Protein AF-A0A960DBM8-F1 (afdb_monomer)

Secondary structure (DSSP, 8-state):
--GGGTTS----SHHHH-SSPP-----EEETTEEEP-S-HHHHHHHHHHHTT--HHHHHHTT--EEEEESSPPP-SS-EEEE-SSEEEEE----PPPPTTHHHHHHHHHHHHHHHHHHHHHHHHHHHH--------------

Foldseek 3Di:
DDPVCPPDDDDDCVCVVDPDDDQDQPWDQDPNDTDTDPRPLSVVLVVCVVVLHDLVVNVVSVDQKDKDFAPDDDHPADWPDDDRGITIGGSHDPPDDPPCPVVVVVVVVVVVVVVVVVVCVVCVVVVVPPDPPPDPDDDDDD

Structure (mmCIF, N/CA/C/O backbone):
data_AF-A0A960DBM8-F1
#
_entry.id   AF-A0A960DBM8-F1
#
loop_
_atom_site.group_PDB
_atom_site.id
_atom_site.type_symbol
_atom_site.label_atom_id
_atom_site.label_alt_id
_atom_site.label_comp_id
_atom_site.label_asym_id
_atom_site.label_entity_id
_atom_site.label_seq_id
_atom_site.pdbx_PDB_ins_code
_atom_site.Cartn_x
_atom_site.Cartn_y
_atom_site.Cartn_z
_atom_site.occupancy
_atom_site.B_iso_or_equiv
_atom_site.auth_seq_id
_atom_site.auth_comp_id
_atom_site.auth_asym_id
_atom_site.auth_atom_id
_atom_site.pdbx_PDB_model_num
ATOM 1 N N . ARG A 1 1 ? -3.370 -14.428 14.359 1.00 63.94 1 ARG A N 1
ATOM 2 C CA . ARG A 1 1 ? -2.331 -15.475 14.527 1.00 63.94 1 ARG A CA 1
ATOM 3 C C . ARG A 1 1 ? -2.282 -16.253 13.228 1.00 63.94 1 ARG A C 1
ATOM 5 O O . ARG A 1 1 ? -3.335 -16.685 12.784 1.00 63.94 1 ARG A O 1
ATOM 12 N N . PHE A 1 2 ? -1.112 -16.370 12.610 1.00 66.44 2 PHE A N 1
ATOM 13 C CA . PHE A 1 2 ? -0.986 -16.998 11.297 1.00 66.44 2 PHE A CA 1
ATOM 14 C C . PHE A 1 2 ? -0.838 -18.516 11.423 1.00 66.44 2 PHE A C 1
ATOM 16 O O . PHE A 1 2 ? -0.055 -18.978 12.253 1.00 66.44 2 PHE A O 1
ATOM 23 N N . GLY A 1 3 ? -1.556 -19.289 10.601 1.00 71.19 3 GLY A N 1
ATOM 24 C CA . GLY A 1 3 ? -1.541 -20.759 10.662 1.00 71.19 3 GLY A CA 1
ATOM 25 C C . GLY A 1 3 ? -0.157 -21.379 10.430 1.00 71.19 3 GLY A C 1
ATOM 26 O O . GLY A 1 3 ? 0.159 -22.420 10.996 1.00 71.19 3 GLY A O 1
ATOM 27 N N . TRP A 1 4 ? 0.706 -20.700 9.670 1.00 75.31 4 TRP A N 1
ATOM 28 C CA . TRP A 1 4 ? 2.078 -21.130 9.386 1.00 75.31 4 TRP A CA 1
ATOM 29 C C . TRP A 1 4 ? 3.086 -20.814 10.505 1.00 75.31 4 TRP A C 1
ATOM 31 O O . TRP A 1 4 ? 4.182 -21.368 10.508 1.00 75.31 4 TRP A O 1
ATOM 41 N N . ALA A 1 5 ? 2.748 -19.932 11.454 1.00 70.69 5 ALA A N 1
ATOM 42 C CA . ALA A 1 5 ? 3.674 -19.456 12.488 1.00 70.69 5 ALA A CA 1
ATOM 43 C C . ALA A 1 5 ? 3.771 -20.383 13.719 1.00 70.69 5 ALA A C 1
ATOM 45 O O . ALA A 1 5 ? 4.600 -20.156 14.602 1.00 70.69 5 ALA A O 1
ATOM 46 N N . GLY A 1 6 ? 2.938 -21.428 13.801 1.00 76.44 6 GLY A N 1
ATOM 47 C CA . GLY A 1 6 ? 2.894 -22.316 14.965 1.00 76.44 6 GLY A CA 1
ATOM 48 C C . GLY A 1 6 ? 2.555 -21.558 16.256 1.00 76.44 6 GLY A C 1
ATOM 49 O O . GLY A 1 6 ? 1.695 -20.671 16.260 1.00 76.44 6 GLY A O 1
ATOM 50 N N . ASP A 1 7 ? 3.196 -21.924 17.369 1.00 77.88 7 ASP A N 1
ATOM 51 C CA . ASP A 1 7 ? 3.012 -21.297 18.692 1.00 77.88 7 ASP A CA 1
ATOM 52 C C . ASP A 1 7 ? 3.865 -20.041 18.919 1.00 77.88 7 ASP A C 1
ATOM 54 O O . ASP A 1 7 ? 3.672 -19.336 19.910 1.00 77.88 7 ASP A O 1
ATOM 58 N N . ALA A 1 8 ? 4.782 -19.722 18.003 1.00 76.31 8 ALA A N 1
ATOM 59 C CA . ALA A 1 8 ? 5.625 -18.547 18.141 1.00 76.31 8 ALA A CA 1
ATOM 60 C C . ALA A 1 8 ? 4.844 -17.268 17.774 1.00 76.31 8 ALA A C 1
ATOM 62 O O . ALA A 1 8 ? 4.204 -17.213 16.719 1.00 76.31 8 ALA A O 1
ATOM 63 N N . PRO A 1 9 ? 4.900 -16.206 18.598 1.00 74.06 9 PRO A N 1
ATOM 64 C CA . PRO A 1 9 ? 4.379 -14.905 18.208 1.00 74.06 9 PRO A CA 1
ATOM 65 C C . PRO A 1 9 ? 5.252 -14.332 17.087 1.00 74.06 9 PRO A C 1
ATOM 67 O O . PRO A 1 9 ? 6.444 -14.087 17.272 1.00 74.06 9 PRO A O 1
ATOM 70 N N . VAL A 1 10 ? 4.653 -14.122 15.916 1.00 75.75 10 VAL A N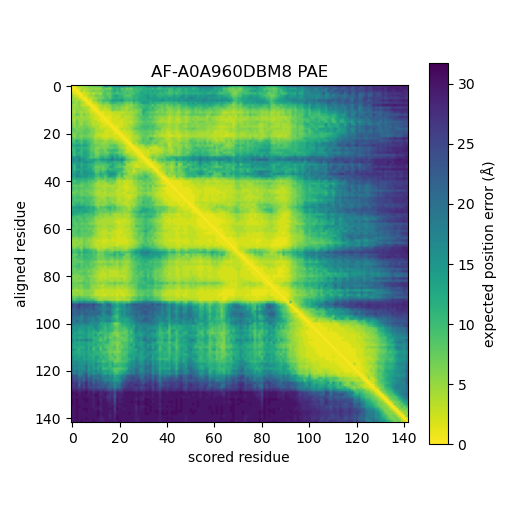 1
ATOM 71 C CA . VAL A 1 10 ? 5.333 -13.567 14.742 1.00 75.75 10 VAL A CA 1
ATOM 72 C C . VAL A 1 10 ? 4.741 -12.204 14.417 1.00 75.75 10 VAL A C 1
ATOM 74 O O . VAL A 1 10 ? 3.523 -12.029 14.404 1.00 75.75 10 VAL A O 1
ATOM 77 N N . LEU A 1 11 ? 5.627 -11.237 14.176 1.00 79.94 11 LEU A N 1
ATOM 78 C CA . LEU A 1 11 ? 5.261 -9.908 13.697 1.00 79.94 11 LEU A CA 1
ATOM 79 C C . LEU A 1 11 ? 4.604 -9.989 12.321 1.00 79.94 11 LEU A C 1
ATOM 81 O O . LEU A 1 11 ? 4.960 -10.856 11.521 1.00 79.94 11 LEU A O 1
ATOM 85 N N . ASP A 1 12 ? 3.739 -9.020 12.038 1.00 80.88 12 ASP A N 1
ATOM 86 C CA . ASP A 1 12 ? 3.119 -8.832 10.730 1.00 80.88 12 ASP A CA 1
ATOM 87 C C . ASP A 1 12 ? 4.174 -8.933 9.600 1.00 80.88 12 ASP A C 1
ATOM 89 O O . ASP A 1 12 ? 5.207 -8.241 9.630 1.00 80.88 12 ASP A O 1
ATOM 93 N N . PRO A 1 13 ? 4.017 -9.871 8.647 1.00 83.00 13 PRO A N 1
ATOM 94 C CA . PRO A 1 13 ? 4.920 -9.990 7.517 1.00 83.00 13 PRO A CA 1
ATOM 95 C C . PRO A 1 13 ? 4.716 -8.894 6.469 1.00 83.00 13 PRO A C 1
ATOM 97 O O . PRO A 1 13 ? 5.662 -8.570 5.756 1.00 83.00 13 PRO A O 1
ATOM 100 N N . LEU A 1 14 ? 3.538 -8.288 6.386 1.00 85.94 14 LEU A N 1
ATOM 101 C CA . LEU A 1 14 ? 3.129 -7.407 5.302 1.00 85.94 14 LEU A CA 1
ATOM 102 C C . LEU A 1 14 ? 4.096 -6.230 5.069 1.00 85.94 14 LEU A C 1
ATOM 104 O O . LEU A 1 14 ? 4.522 -6.073 3.920 1.00 85.94 14 LEU A O 1
ATOM 108 N N . PRO A 1 15 ? 4.588 -5.500 6.101 1.00 86.50 15 PRO A N 1
ATOM 109 C CA . PRO A 1 15 ? 5.565 -4.418 5.926 1.00 86.50 15 PRO A CA 1
ATOM 110 C C . PRO A 1 15 ? 6.867 -4.831 5.238 1.00 86.50 15 PRO A C 1
ATOM 112 O O . PRO A 1 15 ? 7.562 -3.987 4.681 1.00 86.50 15 PRO A O 1
ATOM 115 N N . ARG A 1 16 ? 7.224 -6.121 5.287 1.00 87.12 16 ARG A N 1
ATOM 116 C CA . ARG A 1 16 ? 8.458 -6.642 4.682 1.00 87.12 16 ARG A CA 1
ATOM 117 C C . ARG A 1 16 ? 8.235 -7.265 3.302 1.00 87.12 16 ARG A C 1
ATOM 119 O O . ARG A 1 16 ? 9.205 -7.590 2.624 1.00 87.12 16 ARG A O 1
ATOM 126 N N . TRP A 1 17 ? 6.983 -7.469 2.897 1.00 86.75 17 TRP A N 1
ATOM 127 C CA . TRP A 1 17 ? 6.620 -8.111 1.630 1.00 86.75 17 TRP A CA 1
ATOM 128 C C . TRP A 1 17 ? 6.176 -7.118 0.563 1.00 86.75 17 TRP A C 1
ATOM 130 O O . TRP A 1 17 ? 6.374 -7.370 -0.627 1.00 86.75 17 TRP A O 1
ATOM 140 N N . VAL A 1 18 ? 5.604 -5.984 0.966 1.00 86.38 18 VAL A N 1
ATOM 141 C CA . VAL A 1 18 ? 5.152 -4.950 0.033 1.00 86.38 18 VAL A CA 1
ATOM 142 C C . VAL A 1 18 ? 6.149 -3.798 -0.039 1.00 86.38 18 VAL A C 1
ATOM 144 O O . VAL A 1 18 ? 6.864 -3.502 0.911 1.00 86.38 18 VAL A O 1
ATOM 147 N N . ARG A 1 19 ? 6.195 -3.125 -1.193 1.00 82.56 19 ARG A N 1
ATOM 148 C CA . ARG A 1 19 ? 7.009 -1.908 -1.389 1.00 82.56 19 ARG A CA 1
ATOM 149 C C . ARG A 1 19 ? 6.269 -0.625 -0.993 1.00 82.56 19 ARG A C 1
ATOM 151 O O . ARG A 1 19 ? 6.821 0.455 -1.162 1.00 82.56 19 ARG A O 1
ATOM 158 N N . ALA A 1 20 ? 5.016 -0.746 -0.561 1.00 83.56 20 ALA A N 1
ATOM 159 C CA . ALA A 1 20 ? 4.203 0.368 -0.097 1.00 83.56 20 ALA A CA 1
ATOM 160 C C . ALA A 1 20 ? 4.442 0.619 1.396 1.00 83.56 20 ALA A C 1
ATOM 162 O O . ALA A 1 20 ? 4.752 -0.314 2.136 1.00 83.56 20 ALA A O 1
ATOM 163 N N . ASP A 1 21 ? 4.242 1.860 1.835 1.00 83.56 21 ASP A N 1
ATOM 164 C CA . ASP A 1 21 ? 4.252 2.186 3.257 1.00 83.56 21 ASP A CA 1
ATOM 165 C C . ASP A 1 21 ? 3.059 1.513 3.941 1.00 83.56 21 ASP A C 1
ATOM 167 O O . ASP A 1 21 ? 1.899 1.770 3.609 1.00 83.56 21 ASP A O 1
ATOM 171 N N . VAL A 1 22 ? 3.351 0.632 4.896 1.00 86.50 22 VAL A N 1
ATOM 172 C CA . VAL A 1 22 ? 2.329 -0.052 5.689 1.00 86.50 22 VAL A CA 1
ATOM 173 C C . VAL A 1 22 ? 2.115 0.722 6.980 1.00 86.50 22 VAL A C 1
ATOM 175 O O . VAL A 1 22 ? 3.030 0.874 7.791 1.00 86.50 22 VAL A O 1
ATOM 178 N N . PHE A 1 23 ? 0.896 1.220 7.177 1.00 82.56 23 PHE A N 1
ATOM 179 C CA . PHE A 1 23 ? 0.536 1.950 8.385 1.00 82.56 23 PHE A CA 1
ATOM 180 C C . PHE A 1 23 ? 0.366 0.988 9.562 1.00 82.56 23 PHE A C 1
ATOM 182 O O . PHE A 1 23 ? -0.556 0.180 9.589 1.00 82.56 23 PHE A O 1
ATOM 189 N N . SER A 1 24 ? 1.233 1.124 10.563 1.00 79.12 24 SER A N 1
ATOM 190 C CA . SER A 1 24 ? 1.093 0.474 11.866 1.00 79.12 24 SER A CA 1
ATOM 191 C C . SER A 1 24 ? 1.134 1.537 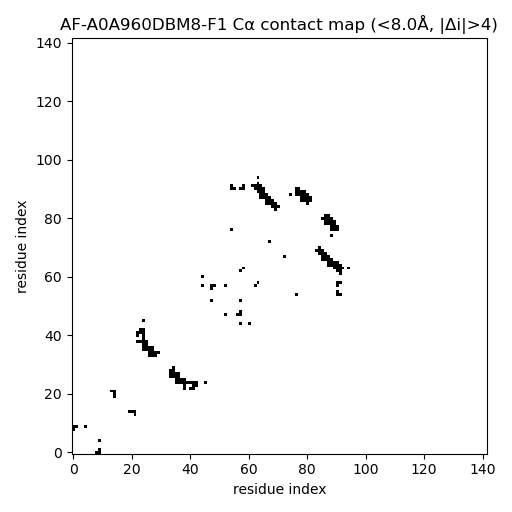12.958 1.00 79.12 24 SER A C 1
ATOM 193 O O . SER A 1 24 ? 1.982 2.429 12.931 1.00 79.12 24 SER A O 1
ATOM 195 N N . THR A 1 25 ? 0.198 1.485 13.907 1.00 75.75 25 THR A N 1
ATOM 196 C CA . THR A 1 25 ? 0.125 2.469 15.000 1.00 75.75 25 THR A CA 1
ATOM 197 C C . THR A 1 25 ? 1.224 2.296 16.035 1.00 75.75 25 THR A C 1
ATOM 199 O O . THR A 1 25 ? 1.574 3.263 16.711 1.00 75.75 25 THR A O 1
ATOM 202 N N . GLY A 1 26 ? 1.773 1.083 16.156 1.00 74.25 26 GLY A N 1
ATOM 203 C CA . GLY A 1 26 ? 2.730 0.736 17.207 1.00 74.25 26 GLY A CA 1
ATOM 204 C C . GLY A 1 26 ? 2.134 0.792 18.619 1.00 74.25 26 GLY A C 1
ATOM 205 O O . GLY A 1 26 ? 2.881 0.765 19.592 1.00 74.25 26 GLY A O 1
ATOM 206 N N . ASP A 1 27 ? 0.805 0.886 18.746 1.00 79.31 27 ASP A N 1
ATOM 207 C CA . ASP A 1 27 ? 0.132 0.968 20.040 1.00 79.31 27 ASP A CA 1
ATOM 208 C C . ASP A 1 27 ? 0.179 -0.388 20.745 1.00 79.31 27 ASP A C 1
ATOM 210 O O . ASP A 1 27 ? -0.281 -1.403 20.220 1.00 79.31 27 ASP A O 1
ATOM 214 N N . LEU A 1 28 ? 0.715 -0.401 21.966 1.00 75.62 28 LEU A N 1
ATOM 215 C CA . LEU A 1 28 ? 0.864 -1.612 22.764 1.00 75.62 28 LEU A CA 1
ATOM 216 C C . LEU A 1 28 ? 0.002 -1.515 24.019 1.00 75.62 28 LEU A C 1
ATOM 218 O O . LEU A 1 28 ? 0.187 -0.629 24.852 1.00 75.62 28 LEU A O 1
ATOM 222 N N . THR A 1 29 ? -0.931 -2.451 24.186 1.00 76.19 29 THR A N 1
ATOM 223 C CA . THR A 1 29 ? -1.721 -2.548 25.419 1.00 76.19 29 THR A CA 1
ATOM 224 C C . THR A 1 29 ? -1.044 -3.511 26.390 1.00 76.19 29 THR A C 1
ATOM 226 O O . THR A 1 29 ? -0.983 -4.711 26.137 1.00 76.19 29 THR A O 1
ATOM 229 N N . ILE A 1 30 ? -0.555 -2.991 27.519 1.00 77.19 30 ILE A N 1
ATOM 230 C CA . ILE A 1 30 ? 0.052 -3.766 28.609 1.00 77.19 30 ILE A CA 1
ATOM 231 C C . ILE A 1 30 ? -0.842 -3.628 29.840 1.00 77.19 30 ILE A C 1
ATOM 233 O O . ILE A 1 30 ? -1.044 -2.523 30.343 1.00 77.19 30 ILE A O 1
ATOM 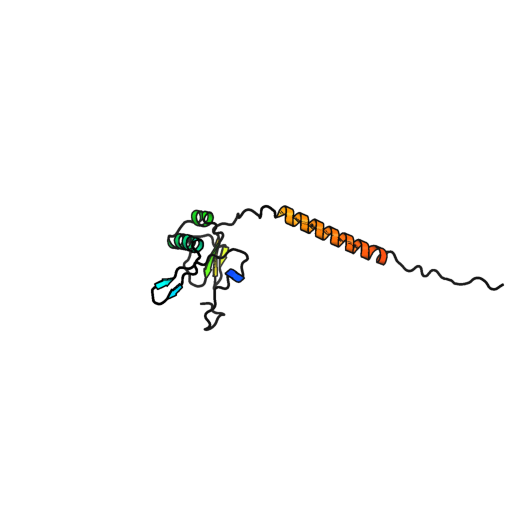237 N N . ALA A 1 31 ? -1.375 -4.747 30.338 1.00 79.44 31 ALA A N 1
ATOM 238 C CA . ALA A 1 31 ? -2.196 -4.786 31.556 1.00 79.44 31 ALA A CA 1
ATOM 239 C C . ALA A 1 31 ? -3.319 -3.719 31.584 1.00 79.44 31 ALA A C 1
ATOM 241 O O . ALA A 1 31 ? -3.507 -3.019 32.577 1.00 79.44 31 ALA A O 1
ATOM 242 N N . GLY A 1 32 ? -4.034 -3.554 30.463 1.00 79.06 32 GLY A N 1
ATOM 243 C CA . GLY A 1 32 ? -5.149 -2.605 30.333 1.00 79.06 32 GLY A CA 1
ATOM 244 C C . GLY A 1 32 ? -4.750 -1.140 30.121 1.00 79.06 32 GLY A C 1
ATOM 245 O O . GLY A 1 32 ? -5.626 -0.288 30.007 1.00 79.06 32 GLY A O 1
ATOM 246 N N . ARG A 1 33 ? -3.451 -0.825 30.038 1.00 75.38 33 ARG A N 1
ATOM 247 C CA . ARG A 1 33 ? -2.955 0.507 29.669 1.00 75.38 33 ARG A CA 1
ATOM 248 C C . ARG A 1 33 ? -2.344 0.489 28.277 1.00 75.38 33 ARG A C 1
ATOM 250 O O . ARG A 1 33 ? -1.463 -0.317 27.994 1.00 75.38 33 ARG A O 1
ATOM 257 N N . THR A 1 34 ? -2.801 1.400 27.426 1.00 81.19 34 THR A N 1
ATOM 258 C CA . THR A 1 34 ? -2.280 1.573 26.068 1.00 81.19 34 THR A CA 1
ATOM 259 C C . THR A 1 34 ? -1.104 2.541 26.087 1.00 81.19 34 THR A C 1
ATOM 261 O O . THR A 1 34 ? -1.259 3.719 26.413 1.00 81.19 34 THR A O 1
ATOM 264 N N . VAL A 1 35 ? 0.075 2.041 25.730 1.00 79.06 35 VAL A N 1
ATOM 265 C CA . VAL A 1 35 ? 1.253 2.847 25.413 1.00 79.06 35 VAL A CA 1
ATOM 266 C C . VAL A 1 35 ? 1.146 3.234 23.946 1.00 79.06 35 VAL A C 1
ATOM 268 O O . VAL A 1 35 ? 1.023 2.362 23.086 1.00 79.06 35 VAL A O 1
ATOM 271 N N . ARG A 1 36 ? 1.134 4.541 23.671 1.00 77.50 36 ARG A N 1
ATOM 272 C CA . ARG A 1 36 ? 1.036 5.042 22.300 1.00 77.50 36 ARG A CA 1
ATOM 273 C C . ARG A 1 36 ? 2.374 4.889 21.592 1.00 77.50 36 ARG A C 1
ATOM 275 O O . ARG A 1 36 ? 3.377 5.356 22.120 1.00 77.50 36 ARG A O 1
ATOM 282 N N . GLY A 1 37 ? 2.351 4.301 20.403 1.00 75.50 37 GLY A N 1
ATOM 283 C CA . GLY A 1 37 ? 3.476 4.334 19.479 1.00 75.50 37 GLY A CA 1
ATOM 284 C C . GLY A 1 37 ? 3.592 5.677 18.755 1.00 75.50 37 GLY A C 1
ATOM 285 O O . GLY A 1 37 ? 2.728 6.560 18.850 1.00 75.50 37 GLY A O 1
ATOM 286 N N . GLU A 1 38 ? 4.653 5.814 17.973 1.00 71.94 38 GLU A N 1
ATOM 287 C CA . GLU A 1 38 ? 5.028 7.036 17.257 1.00 71.94 38 GLU A CA 1
ATOM 288 C C . GLU A 1 38 ? 4.165 7.287 16.004 1.00 71.94 38 GLU A C 1
ATOM 290 O O . GLU A 1 38 ? 4.207 8.367 15.416 1.00 71.94 38 GLU A O 1
ATOM 295 N N . GLY A 1 39 ? 3.343 6.313 15.599 1.00 76.12 39 GLY A N 1
ATOM 296 C CA . GLY A 1 39 ? 2.534 6.349 14.381 1.00 76.12 39 GLY A CA 1
ATOM 297 C C . GLY A 1 39 ? 1.287 7.234 14.479 1.00 76.12 39 GLY A C 1
ATOM 298 O O . GLY A 1 39 ? 0.170 6.724 14.404 1.00 76.12 39 GLY A O 1
ATOM 299 N N . THR A 1 40 ? 1.439 8.555 14.618 1.00 79.38 40 THR A N 1
ATOM 300 C CA . THR A 1 40 ? 0.311 9.517 14.621 1.00 79.38 40 THR A CA 1
ATOM 301 C C . THR A 1 40 ? -0.565 9.380 13.378 1.00 79.38 40 THR A C 1
ATOM 303 O O . THR A 1 40 ? -1.767 9.160 13.505 1.00 79.38 40 THR A O 1
ATOM 306 N N . ARG A 1 41 ? 0.049 9.376 12.190 1.00 82.44 41 ARG A N 1
ATOM 307 C CA . ARG A 1 41 ? -0.652 9.207 10.909 1.00 82.44 41 ARG A CA 1
ATOM 308 C C . ARG A 1 41 ? -1.370 7.861 10.796 1.00 82.44 41 ARG A C 1
ATOM 310 O O . ARG A 1 41 ? -2.509 7.800 10.349 1.00 82.44 41 ARG A O 1
ATOM 317 N N . ALA A 1 42 ? -0.725 6.778 11.230 1.00 83.38 42 ALA A N 1
ATOM 318 C CA . ALA A 1 42 ? -1.352 5.458 11.240 1.00 83.38 42 ALA A CA 1
ATOM 319 C C . ALA A 1 42 ? -2.582 5.429 12.161 1.00 83.38 42 ALA A C 1
ATOM 321 O O . ALA A 1 42 ? -3.572 4.772 11.853 1.00 83.38 42 ALA A O 1
ATOM 322 N N . ARG A 1 43 ? -2.547 6.179 13.269 1.00 85.06 43 ARG A N 1
ATOM 323 C CA . ARG A 1 43 ? -3.654 6.252 14.226 1.00 85.06 43 ARG A CA 1
ATOM 324 C C . ARG A 1 43 ? -4.829 7.055 13.685 1.00 85.06 43 ARG A C 1
ATOM 326 O O . ARG A 1 43 ? -5.966 6.648 13.888 1.00 85.06 43 ARG A O 1
ATOM 333 N N . GLU A 1 44 ? -4.567 8.149 12.981 1.00 86.00 44 GLU A N 1
ATOM 334 C CA . GLU A 1 44 ? -5.599 8.920 12.277 1.00 86.00 44 GLU A CA 1
ATOM 335 C C . GLU A 1 44 ? -6.315 8.051 11.236 1.00 86.00 44 GLU A C 1
ATOM 337 O O . GLU A 1 44 ? -7.541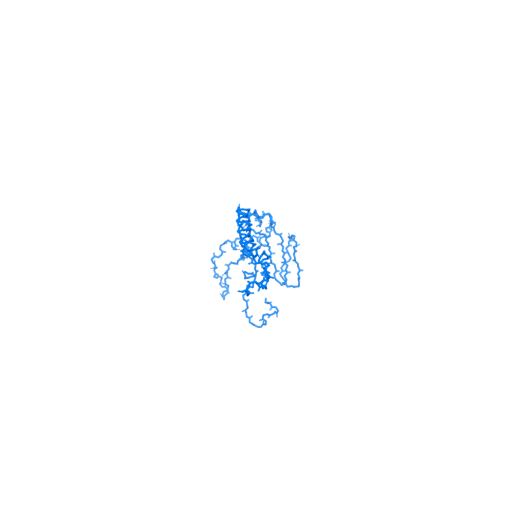 7.962 11.244 1.00 86.00 44 GLU A O 1
ATOM 342 N N . VAL A 1 45 ? -5.558 7.317 10.413 1.00 87.56 45 VAL A N 1
ATOM 343 C CA . VAL A 1 45 ? -6.121 6.375 9.431 1.00 87.56 45 VAL A CA 1
ATOM 344 C C . VAL A 1 45 ? -6.901 5.246 10.111 1.00 87.56 45 VAL A C 1
ATOM 346 O O . VAL A 1 45 ? -8.001 4.908 9.678 1.00 87.56 45 VAL A O 1
ATOM 349 N N . GLN A 1 46 ? -6.385 4.684 11.207 1.00 86.56 46 GLN A N 1
ATOM 350 C CA . GLN A 1 46 ? -7.106 3.670 11.975 1.00 86.56 46 GLN A CA 1
ATOM 351 C C . GLN A 1 46 ? -8.428 4.219 12.535 1.00 86.56 46 GLN A C 1
ATOM 353 O O . GLN A 1 46 ? -9.438 3.520 12.507 1.00 86.56 46 GLN A O 1
ATOM 358 N N . GLN A 1 47 ? -8.452 5.461 13.02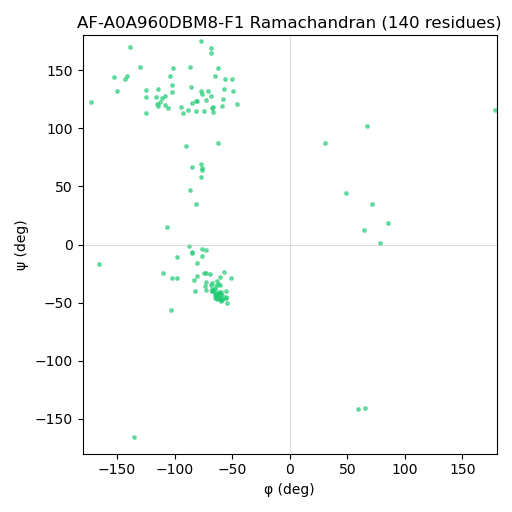5 1.00 86.50 47 GLN A N 1
ATOM 359 C CA . GLN A 1 47 ? -9.685 6.092 13.500 1.00 86.50 47 GLN A CA 1
ATOM 360 C C . GLN A 1 47 ? -10.693 6.311 12.374 1.00 86.50 47 GLN A C 1
ATOM 362 O O . GLN A 1 47 ? -11.876 6.080 12.604 1.00 86.50 47 GLN A O 1
ATOM 367 N N . LEU A 1 48 ? -10.243 6.687 11.172 1.00 88.56 48 LEU A N 1
ATOM 368 C CA . LEU A 1 48 ? -11.106 6.775 9.988 1.00 88.56 48 LEU A CA 1
ATOM 369 C C . LEU A 1 48 ? -11.733 5.417 9.640 1.00 88.56 48 LEU A C 1
ATOM 371 O O . LEU A 1 48 ? -12.925 5.341 9.364 1.00 88.56 48 LEU A O 1
ATOM 375 N N . LEU A 1 49 ? -10.957 4.332 9.700 1.00 87.12 49 LEU A N 1
ATOM 376 C CA . LEU A 1 49 ? -11.482 2.985 9.457 1.00 87.12 49 LEU A CA 1
ATOM 377 C C . LEU A 1 49 ? -12.497 2.560 10.526 1.00 87.12 49 LEU A C 1
ATOM 379 O O . LEU A 1 49 ? -13.546 2.015 10.195 1.00 87.12 49 LEU A O 1
ATOM 383 N N . ILE A 1 50 ? -12.212 2.830 11.803 1.00 86.31 50 ILE A N 1
ATOM 384 C CA . ILE A 1 50 ? -13.109 2.482 12.916 1.00 86.31 50 ILE A CA 1
ATOM 385 C C . ILE A 1 50 ? -14.395 3.318 12.885 1.00 86.31 50 ILE A C 1
ATOM 387 O O . ILE A 1 50 ? -15.454 2.812 13.249 1.00 86.31 50 ILE A O 1
ATOM 391 N N . SER A 1 51 ? -14.327 4.581 12.456 1.00 86.00 51 SER A N 1
ATOM 392 C CA . SER A 1 51 ? -15.503 5.447 12.336 1.00 86.00 51 SER A CA 1
ATOM 393 C C . SER A 1 51 ? -16.371 5.135 11.115 1.00 86.00 51 SER A C 1
ATOM 395 O O . SER A 1 51 ? -17.434 5.739 10.971 1.00 86.00 51 SER A O 1
ATOM 397 N N . GLY A 1 52 ? -15.947 4.200 10.256 1.00 83.75 52 GLY A N 1
ATOM 398 C CA . GLY A 1 52 ? -16.656 3.851 9.028 1.00 83.75 52 GLY A CA 1
ATOM 399 C C . GLY A 1 52 ? -16.555 4.937 7.959 1.00 83.75 52 GLY A C 1
ATOM 400 O O . GLY A 1 52 ? -17.525 5.172 7.243 1.00 83.75 52 GLY A O 1
ATOM 401 N N . ALA A 1 53 ? -15.418 5.637 7.878 1.00 83.88 53 ALA A N 1
ATOM 402 C CA . ALA A 1 53 ? -15.184 6.621 6.829 1.00 83.88 53 ALA A CA 1
ATOM 403 C C . ALA A 1 53 ? -15.351 5.999 5.434 1.00 83.88 53 ALA A C 1
ATOM 405 O O . ALA A 1 53 ? -14.967 4.853 5.188 1.00 83.88 53 ALA A O 1
ATOM 406 N N . ASP A 1 54 ? -15.912 6.788 4.521 1.00 86.12 54 ASP A N 1
ATOM 407 C CA . ASP A 1 54 ? -16.073 6.415 3.124 1.00 86.12 54 ASP A CA 1
ATOM 408 C C . ASP A 1 54 ? -14.727 6.336 2.392 1.00 86.12 54 ASP A C 1
ATOM 410 O O . ASP A 1 54 ? -13.672 6.800 2.845 1.00 86.12 54 ASP A O 1
ATOM 414 N N . ARG A 1 55 ? -14.779 5.697 1.224 1.00 88.44 55 ARG A N 1
ATOM 415 C CA . ARG A 1 55 ? -13.626 5.429 0.369 1.00 88.44 55 ARG A CA 1
ATOM 416 C C . ARG A 1 55 ? -12.857 6.706 0.023 1.00 88.44 55 ARG A C 1
ATOM 418 O O . ARG A 1 55 ? -11.630 6.688 0.014 1.00 88.44 55 ARG A O 1
ATOM 425 N N . GLU A 1 56 ? -13.566 7.795 -0.247 1.00 87.31 56 GLU A N 1
ATOM 426 C CA . GLU A 1 56 ? -13.005 9.087 -0.637 1.00 87.31 56 GLU A CA 1
ATOM 427 C C . GLU A 1 56 ? -12.141 9.677 0.484 1.00 87.31 56 GLU A C 1
ATOM 429 O O . GLU A 1 56 ? -10.988 10.029 0.245 1.00 87.31 56 GLU A O 1
ATOM 434 N N . ARG A 1 57 ? -12.629 9.683 1.732 1.00 88.12 57 ARG A N 1
ATOM 435 C CA . ARG A 1 57 ? -11.849 10.171 2.883 1.00 88.12 57 ARG A CA 1
ATOM 436 C C . ARG A 1 57 ? -10.602 9.337 3.152 1.00 88.12 57 ARG A C 1
ATOM 438 O O . ARG A 1 57 ? -9.572 9.876 3.556 1.00 88.12 57 ARG A O 1
ATOM 445 N N . LEU A 1 58 ? -10.679 8.023 2.944 1.00 88.75 58 LEU A N 1
ATOM 446 C CA . LEU A 1 58 ? -9.512 7.149 3.062 1.00 88.75 58 LEU A CA 1
ATOM 447 C C . LEU A 1 58 ? -8.492 7.440 1.945 1.00 88.75 58 LEU A C 1
ATOM 449 O O . LEU A 1 58 ? -7.289 7.497 2.213 1.00 88.75 58 LEU A O 1
ATOM 453 N N . ALA A 1 59 ? -8.955 7.682 0.715 1.00 88.44 59 ALA A N 1
ATOM 454 C CA . ALA A 1 59 ? -8.094 8.055 -0.405 1.00 88.44 59 ALA A CA 1
ATOM 455 C C . ALA A 1 59 ? -7.400 9.408 -0.167 1.00 88.44 59 ALA A C 1
ATOM 457 O O . ALA A 1 59 ? -6.191 9.513 -0.381 1.00 88.44 59 ALA A O 1
ATOM 458 N N . ASP A 1 60 ? -8.120 10.402 0.363 1.00 86.12 60 ASP A N 1
ATOM 459 C CA . ASP A 1 60 ? -7.579 11.720 0.726 1.00 86.12 60 ASP A CA 1
ATOM 460 C C . ASP A 1 60 ? -6.510 11.634 1.831 1.00 86.12 60 ASP A C 1
ATOM 462 O O . ASP A 1 60 ? -5.537 12.390 1.829 1.00 86.12 60 ASP A O 1
ATOM 466 N N . ALA A 1 61 ? -6.625 10.662 2.743 1.00 85.69 61 ALA A N 1
ATOM 467 C CA . ALA A 1 61 ? -5.591 10.360 3.740 1.00 85.69 61 ALA A CA 1
ATOM 468 C C . ALA A 1 61 ? -4.336 9.674 3.141 1.00 85.69 61 ALA A C 1
ATOM 470 O O . ALA A 1 61 ? -3.326 9.454 3.830 1.00 85.69 61 ALA A O 1
ATOM 471 N N . GLY A 1 62 ? -4.369 9.356 1.843 1.00 84.69 62 GLY A N 1
ATOM 472 C CA . GLY A 1 62 ? -3.306 8.686 1.099 1.00 84.69 62 GLY A CA 1
ATOM 473 C C . GLY A 1 62 ? -3.346 7.162 1.200 1.00 84.69 62 GLY A C 1
ATOM 474 O O . GLY A 1 62 ? -2.334 6.512 0.938 1.00 84.69 62 GLY A O 1
ATOM 475 N N . VAL A 1 63 ? -4.479 6.577 1.596 1.00 89.25 63 VAL A N 1
ATOM 476 C CA . VAL A 1 63 ? -4.642 5.121 1.662 1.00 89.25 63 VAL A CA 1
ATOM 477 C C . VAL A 1 63 ? -4.958 4.590 0.266 1.00 89.25 63 VAL A C 1
ATOM 479 O O . VAL A 1 63 ? -6.008 4.875 -0.302 1.00 89.25 63 VAL A O 1
ATOM 482 N N . GLY A 1 64 ? -4.052 3.789 -0.299 1.00 89.56 64 GLY A N 1
ATOM 483 C CA . GLY A 1 64 ? -4.311 3.078 -1.558 1.00 89.56 64 GLY A CA 1
ATOM 484 C C . GLY A 1 64 ? -5.102 1.785 -1.346 1.00 89.56 64 GLY A C 1
ATOM 485 O O . GLY A 1 64 ? -6.022 1.472 -2.096 1.00 89.56 64 GLY A O 1
ATOM 486 N N . TRP A 1 65 ? -4.780 1.055 -0.280 1.00 91.75 65 TRP A N 1
ATOM 487 C CA . TRP A 1 65 ? -5.304 -0.282 -0.023 1.00 91.75 65 TRP A CA 1
ATOM 488 C C . TRP A 1 65 ? -5.584 -0.468 1.461 1.00 91.75 65 TRP A C 1
ATOM 490 O O . TRP A 1 65 ? -4.826 0.021 2.298 1.00 91.75 65 TRP A O 1
ATOM 500 N N . VAL A 1 66 ? -6.633 -1.220 1.778 1.00 91.56 66 VAL A N 1
ATOM 501 C CA . VAL A 1 66 ? -6.894 -1.714 3.132 1.00 91.56 66 VAL A CA 1
ATOM 502 C C . VAL A 1 66 ? -6.809 -3.227 3.096 1.00 91.56 66 VAL A C 1
ATOM 504 O O . VAL A 1 66 ? -7.457 -3.876 2.279 1.00 91.56 66 VAL A O 1
ATOM 507 N N . VAL A 1 67 ? -5.992 -3.788 3.976 1.00 91.00 67 VAL A N 1
ATOM 508 C CA . VAL A 1 67 ? -5.775 -5.227 4.064 1.00 91.00 67 VAL A CA 1
ATOM 509 C C . VAL A 1 67 ? -6.389 -5.721 5.364 1.00 91.00 67 VAL A C 1
ATOM 511 O O . VAL A 1 67 ? -6.102 -5.194 6.435 1.00 91.00 67 VAL A O 1
ATOM 514 N N . VAL A 1 68 ? -7.251 -6.725 5.254 1.00 89.88 68 VAL A N 1
ATOM 515 C CA . VAL A 1 68 ? -7.854 -7.427 6.383 1.00 89.88 68 VAL A CA 1
ATOM 516 C C . VAL A 1 68 ? -7.312 -8.849 6.402 1.00 89.88 68 VAL A C 1
ATOM 518 O O . VAL A 1 68 ? -7.446 -9.577 5.420 1.00 89.88 68 VAL A O 1
ATOM 521 N N . GLU A 1 69 ? -6.705 -9.239 7.518 1.00 85.44 69 GLU A N 1
ATOM 522 C CA . GLU A 1 69 ? -6.127 -10.570 7.717 1.00 85.44 69 GLU A CA 1
ATOM 523 C C . GLU A 1 69 ? -7.049 -11.451 8.577 1.00 85.44 69 GLU A C 1
ATOM 525 O O . GLU A 1 69 ? -7.585 -11.015 9.601 1.00 85.44 69 GLU A O 1
ATOM 530 N N . GLY A 1 70 ? -7.212 -12.714 8.185 1.00 82.00 70 GLY A N 1
ATOM 531 C CA . GLY A 1 70 ? -8.034 -13.713 8.866 1.00 82.00 70 GLY A CA 1
ATOM 532 C C . GLY A 1 70 ? -9.532 -13.386 8.864 1.00 82.00 70 GLY A C 1
ATOM 533 O O . GLY A 1 70 ? -10.086 -12.895 7.885 1.00 82.00 70 GLY A O 1
ATOM 534 N N . LEU A 1 71 ? -10.203 -13.656 9.990 1.00 75.25 71 LEU A N 1
ATOM 535 C CA . LEU A 1 71 ? -11.649 -13.445 10.184 1.00 75.25 71 LEU A CA 1
ATOM 536 C C . LEU A 1 71 ? -12.007 -11.984 10.518 1.00 75.25 71 LEU A C 1
ATOM 538 O O . LEU A 1 71 ? -12.884 -11.725 11.343 1.00 75.25 71 LEU A O 1
ATOM 542 N N . GLY A 1 72 ? -11.287 -11.022 9.944 1.00 76.38 72 GLY A N 1
ATOM 543 C CA . GLY A 1 72 ? -11.570 -9.609 10.165 1.00 76.38 72 GLY A CA 1
ATOM 544 C C . GLY A 1 72 ? -12.895 -9.156 9.530 1.00 76.38 72 GLY A C 1
ATOM 545 O O . GLY A 1 72 ? -13.518 -9.897 8.764 1.00 76.38 72 GLY A O 1
ATOM 546 N N . PRO A 1 73 ? -13.356 -7.936 9.855 1.00 81.88 73 PRO A N 1
ATOM 547 C CA . PRO A 1 73 ? -14.635 -7.429 9.375 1.00 81.88 73 PRO A CA 1
ATOM 548 C C . PRO A 1 73 ? -14.641 -7.257 7.851 1.00 81.88 73 PRO A C 1
ATOM 550 O O . PRO A 1 73 ? -13.644 -6.859 7.242 1.00 81.88 73 PRO A O 1
ATOM 553 N N . ALA A 1 74 ? -15.794 -7.519 7.236 1.00 84.50 74 ALA A N 1
ATOM 554 C CA . ALA A 1 74 ? -16.028 -7.129 5.854 1.00 84.50 74 ALA A CA 1
ATOM 555 C C . ALA A 1 74 ? -16.184 -5.605 5.777 1.00 84.50 74 ALA A C 1
ATOM 557 O O . ALA A 1 74 ? -16.921 -5.020 6.569 1.00 84.50 74 ALA A O 1
ATOM 558 N N . LEU A 1 75 ? -15.488 -4.977 4.832 1.00 87.56 75 LEU A N 1
ATOM 559 C CA . LEU A 1 75 ? -15.555 -3.534 4.608 1.00 87.56 75 LEU A CA 1
ATOM 560 C C . LEU A 1 75 ? -16.399 -3.246 3.367 1.00 87.56 75 LEU A C 1
ATOM 562 O O . LEU A 1 75 ? -16.335 -3.991 2.386 1.00 87.56 75 LEU A O 1
ATOM 566 N N . GLU A 1 76 ? -17.150 -2.145 3.384 1.00 88.19 76 GLU A N 1
ATOM 567 C CA . GLU A 1 76 ? -17.892 -1.636 2.222 1.00 88.19 76 GLU A CA 1
ATOM 568 C C . GLU A 1 76 ? -16.946 -0.934 1.231 1.00 88.19 76 GLU A C 1
ATOM 570 O O . GLU A 1 76 ? -17.070 0.247 0.918 1.00 88.19 76 GLU A O 1
ATOM 575 N N . LEU A 1 77 ? -15.946 -1.674 0.754 1.00 89.50 77 LEU A N 1
ATOM 576 C CA . LEU A 1 77 ? -14.939 -1.215 -0.196 1.00 89.50 77 LEU A CA 1
ATOM 577 C C . LEU A 1 77 ? -14.816 -2.217 -1.356 1.00 89.50 77 LEU A C 1
ATOM 579 O O . LEU A 1 77 ? -15.065 -3.413 -1.173 1.00 89.50 77 LEU A O 1
ATOM 583 N N . PRO A 1 78 ? -14.401 -1.774 -2.557 1.00 90.50 78 PRO A N 1
ATOM 584 C CA . PRO A 1 78 ? -14.125 -2.680 -3.666 1.00 90.50 78 PRO A CA 1
ATOM 585 C C . PRO A 1 78 ? -13.058 -3.716 -3.292 1.00 90.50 78 PRO A C 1
ATOM 587 O O . PRO A 1 78 ? -11.954 -3.359 -2.893 1.00 90.50 78 PRO A O 1
ATOM 590 N N . VAL A 1 79 ? -13.359 -5.005 -3.444 1.00 92.88 79 VAL A N 1
ATOM 591 C CA . VAL A 1 79 ? -12.385 -6.082 -3.213 1.00 92.88 79 VAL A CA 1
ATOM 592 C C . VAL A 1 79 ? -11.501 -6.221 -4.447 1.00 92.88 79 VAL A C 1
ATOM 594 O O . VAL A 1 79 ? -12.004 -6.457 -5.543 1.00 92.88 79 VAL A O 1
ATOM 597 N N . ALA A 1 80 ? -10.189 -6.113 -4.273 1.00 92.12 80 ALA A N 1
ATOM 598 C CA . ALA A 1 80 ? -9.226 -6.362 -5.342 1.00 92.12 80 ALA A CA 1
ATOM 599 C C . ALA A 1 80 ? -8.619 -7.759 -5.288 1.00 92.12 80 ALA A C 1
ATOM 601 O O . ALA A 1 80 ? -8.247 -8.310 -6.321 1.00 92.12 80 ALA A O 1
ATOM 602 N N . TYR A 1 81 ? -8.525 -8.335 -4.092 1.00 91.38 81 TYR A N 1
ATOM 603 C CA . TYR A 1 81 ? -8.050 -9.695 -3.901 1.00 91.38 81 TYR A CA 1
ATOM 604 C C . TYR A 1 81 ? -8.659 -10.296 -2.634 1.00 91.38 81 TYR A C 1
ATOM 606 O O . TYR A 1 81 ? -8.873 -9.592 -1.648 1.00 91.38 81 TYR A O 1
ATOM 614 N N . ARG A 1 82 ? -8.954 -11.596 -2.658 1.00 92.25 82 ARG A N 1
ATOM 615 C CA . ARG A 1 82 ? -9.461 -12.338 -1.503 1.00 92.25 82 ARG A CA 1
ATOM 616 C C . ARG A 1 82 ? -9.020 -13.790 -1.584 1.00 92.25 82 ARG A C 1
ATOM 618 O O . ARG A 1 82 ? -9.249 -14.440 -2.602 1.00 92.25 82 ARG A O 1
ATOM 625 N N . ASP A 1 83 ? -8.495 -14.294 -0.480 1.00 89.75 83 ASP A N 1
ATOM 626 C CA . ASP A 1 83 ? -8.325 -15.716 -0.217 1.00 89.75 83 ASP A CA 1
ATOM 627 C C . ASP A 1 83 ? -8.781 -16.061 1.214 1.00 89.75 83 ASP A C 1
ATOM 629 O O . ASP A 1 83 ? -9.530 -15.306 1.841 1.00 89.75 83 ASP A O 1
ATOM 633 N N . THR A 1 84 ? -8.408 -17.247 1.692 1.00 85.44 84 THR A N 1
ATOM 634 C CA . THR A 1 84 ? -8.795 -17.774 3.008 1.00 85.44 84 THR A CA 1
ATOM 635 C C . THR A 1 84 ? -8.151 -17.017 4.172 1.00 85.44 84 THR A C 1
ATOM 637 O O . THR A 1 84 ? -8.698 -17.014 5.273 1.00 85.44 84 THR A O 1
ATOM 640 N N . ASP A 1 85 ? -7.000 -16.391 3.941 1.00 85.00 85 ASP A N 1
ATOM 641 C CA . ASP A 1 85 ? -6.169 -15.766 4.966 1.00 85.00 85 ASP A CA 1
ATOM 642 C C . ASP A 1 85 ? -6.178 -14.235 4.869 1.00 85.00 85 ASP A C 1
ATOM 644 O O . ASP A 1 85 ? -5.935 -13.564 5.873 1.00 85.00 85 ASP A O 1
ATOM 648 N N . ILE A 1 86 ? -6.457 -13.661 3.695 1.00 89.38 86 ILE A N 1
ATOM 649 C CA . ILE A 1 86 ? -6.383 -12.218 3.464 1.00 89.38 86 ILE A CA 1
ATOM 650 C C . ILE A 1 86 ? -7.485 -11.717 2.527 1.00 89.38 86 ILE A C 1
ATOM 652 O O . ILE A 1 86 ? -7.849 -12.341 1.531 1.00 89.38 86 ILE A O 1
ATOM 656 N N . THR A 1 87 ? -8.002 -10.525 2.815 1.00 92.31 87 THR A N 1
ATOM 657 C CA . THR A 1 87 ? -8.829 -9.748 1.889 1.00 92.31 87 THR A CA 1
ATOM 658 C C . THR A 1 87 ? -8.217 -8.368 1.700 1.00 92.31 87 THR A C 1
ATOM 660 O O . THR A 1 87 ? -7.968 -7.646 2.662 1.00 92.31 87 THR A O 1
ATOM 663 N N . VAL A 1 88 ? -7.998 -7.991 0.445 1.00 92.00 88 VAL A N 1
ATOM 664 C CA . VAL A 1 88 ? -7.449 -6.698 0.042 1.00 92.00 88 VAL A CA 1
ATOM 665 C C . VAL A 1 88 ? -8.552 -5.873 -0.603 1.00 92.00 88 VAL A C 1
ATOM 667 O O . VAL A 1 88 ? -9.124 -6.252 -1.630 1.00 92.00 88 VAL A O 1
ATOM 670 N N . TYR A 1 89 ? -8.818 -4.721 -0.006 1.00 92.75 89 TYR A N 1
ATOM 671 C CA . TYR A 1 89 ? -9.776 -3.732 -0.466 1.00 92.75 89 TYR A CA 1
ATOM 672 C C . TYR A 1 89 ? -9.048 -2.572 -1.149 1.00 92.75 89 TYR A C 1
ATOM 674 O O . TYR A 1 89 ? -8.091 -2.018 -0.603 1.00 92.75 89 TYR A O 1
ATOM 682 N N . ALA A 1 90 ? -9.502 -2.193 -2.340 1.00 91.12 90 ALA A N 1
ATOM 683 C CA . ALA A 1 90 ? -9.020 -1.028 -3.063 1.00 91.12 90 ALA A CA 1
ATOM 684 C C . ALA A 1 90 ? -9.696 0.236 -2.528 1.00 91.12 90 ALA A C 1
ATOM 686 O O . ALA A 1 90 ? -10.919 0.362 -2.568 1.00 91.12 90 ALA A O 1
ATOM 687 N N . VAL A 1 91 ? -8.898 1.199 -2.082 1.00 90.12 91 VAL A N 1
ATOM 688 C CA . VAL A 1 91 ? -9.382 2.520 -1.671 1.00 90.12 91 VAL A CA 1
ATOM 689 C C . VAL A 1 91 ? -9.082 3.528 -2.772 1.00 90.12 91 VAL A C 1
ATOM 691 O O . VAL A 1 91 ? -9.996 4.109 -3.350 1.00 90.12 91 VAL A O 1
ATOM 694 N N . GLY A 1 92 ? -7.813 3.643 -3.148 1.00 77.94 92 GLY A N 1
ATOM 695 C CA . GLY A 1 92 ? -7.311 4.524 -4.197 1.00 77.94 92 GLY A CA 1
ATOM 696 C C . GLY A 1 92 ? -6.261 3.805 -5.040 1.00 77.94 92 GLY A C 1
ATOM 697 O O . GLY A 1 92 ? -5.824 2.708 -4.708 1.00 77.94 92 GLY A O 1
ATOM 698 N N . GLY A 1 93 ? -5.860 4.392 -6.162 1.00 63.78 93 GLY A N 1
ATOM 699 C CA . GLY A 1 93 ? -4.973 3.686 -7.095 1.00 63.78 93 GLY A CA 1
ATOM 700 C C . GLY A 1 93 ? -4.308 4.550 -8.150 1.00 63.78 93 GLY A C 1
ATOM 701 O O . GLY A 1 93 ? -3.273 4.154 -8.675 1.00 63.78 93 GLY A O 1
ATOM 702 N N . ASP A 1 94 ? -4.815 5.757 -8.384 1.00 58.09 94 ASP A N 1
ATOM 703 C CA . ASP A 1 94 ? -4.173 6.713 -9.282 1.00 58.09 94 ASP A CA 1
ATOM 704 C C . ASP A 1 94 ? -3.128 7.536 -8.526 1.00 58.09 94 ASP A C 1
ATOM 706 O O . ASP A 1 94 ? -3.093 8.764 -8.616 1.00 58.09 94 ASP A O 1
ATOM 710 N N . THR A 1 95 ? -2.268 6.875 -7.739 1.00 59.69 95 THR A N 1
ATOM 711 C CA . THR A 1 95 ? -1.070 7.557 -7.254 1.00 59.69 95 THR A CA 1
ATOM 712 C C . THR A 1 95 ? -0.288 8.003 -8.488 1.00 59.69 95 THR A C 1
ATOM 714 O O . THR A 1 95 ? 0.067 7.166 -9.326 1.00 59.69 95 THR A O 1
ATOM 717 N N . PRO A 1 96 ? -0.058 9.318 -8.663 1.00 59.62 96 PRO A N 1
ATOM 718 C CA . PRO A 1 96 ? 0.594 9.814 -9.859 1.00 59.62 96 PRO A CA 1
ATOM 719 C C . PRO A 1 96 ? 1.948 9.125 -9.997 1.00 59.62 96 PRO A C 1
ATOM 721 O O . PRO A 1 96 ? 2.693 8.982 -9.023 1.00 59.62 96 PRO A O 1
ATOM 724 N N . ALA A 1 97 ? 2.249 8.661 -11.213 1.00 65.94 97 ALA A N 1
ATOM 725 C CA . ALA A 1 97 ? 3.526 8.025 -11.494 1.00 65.94 97 ALA A CA 1
ATOM 726 C C . ALA A 1 97 ? 4.668 8.928 -10.987 1.00 65.94 97 ALA A C 1
ATOM 728 O O . ALA A 1 97 ? 4.564 10.152 -11.111 1.00 65.94 97 ALA A O 1
ATOM 729 N N . PRO A 1 98 ? 5.760 8.359 -10.437 1.00 72.38 98 PRO A N 1
ATOM 730 C CA . PRO A 1 98 ? 6.860 9.154 -9.904 1.00 72.38 98 PRO A CA 1
ATOM 731 C C . PRO A 1 98 ? 7.297 10.210 -10.921 1.00 72.38 98 PRO A C 1
ATOM 733 O O . PRO A 1 98 ? 7.515 9.870 -12.087 1.00 72.38 98 PRO A O 1
ATOM 736 N N . ALA A 1 99 ? 7.451 11.467 -10.490 1.00 77.69 99 ALA A N 1
ATOM 737 C CA . ALA A 1 99 ? 7.672 12.613 -11.384 1.00 77.69 99 ALA A CA 1
ATOM 738 C C . ALA A 1 99 ? 8.822 12.408 -12.394 1.00 77.69 99 ALA A C 1
ATOM 740 O O . ALA A 1 99 ? 8.784 12.915 -13.511 1.00 77.69 99 ALA A O 1
ATOM 741 N N . HIS A 1 100 ? 9.823 11.602 -12.029 1.00 85.69 100 HIS A N 1
ATOM 742 C CA . HIS A 1 100 ? 11.016 11.338 -12.834 1.00 85.69 100 HIS A CA 1
ATOM 743 C C . HIS A 1 100 ? 11.037 9.941 -13.471 1.00 85.69 100 HIS A C 1
ATOM 745 O O . HIS A 1 100 ? 12.085 9.496 -13.937 1.00 85.69 100 HIS A O 1
ATOM 751 N N . ARG A 1 101 ? 9.904 9.227 -13.521 1.00 86.00 101 ARG A N 1
ATOM 752 C CA . ARG A 1 101 ? 9.832 7.869 -14.087 1.00 86.00 101 ARG A CA 1
ATOM 753 C C . ARG A 1 101 ? 10.360 7.823 -15.522 1.00 86.00 101 ARG A C 1
ATOM 755 O O . ARG A 1 101 ? 11.176 6.964 -15.840 1.00 86.00 101 ARG A O 1
ATOM 762 N N . ASN A 1 102 ? 9.945 8.769 -16.361 1.00 90.00 102 ASN A N 1
ATOM 763 C CA . ASN A 1 102 ? 10.366 8.829 -17.764 1.00 90.00 102 ASN A CA 1
ATOM 764 C C . ASN A 1 102 ? 11.863 9.134 -17.902 1.00 90.00 102 ASN A C 1
ATOM 766 O O . ASN A 1 102 ? 12.531 8.527 -18.733 1.00 90.00 102 ASN A O 1
ATOM 770 N N . LEU A 1 103 ? 12.402 10.018 -17.054 1.00 93.50 103 LEU A N 1
ATOM 771 C CA . LEU A 1 103 ? 13.833 10.329 -17.025 1.00 93.50 103 LEU A CA 1
ATOM 772 C C . LEU A 1 103 ? 14.659 9.102 -16.619 1.00 93.50 103 LEU A C 1
ATOM 774 O O . LEU A 1 103 ? 15.663 8.793 -17.256 1.00 93.50 103 LEU A O 1
ATOM 778 N N . MET A 1 104 ? 14.210 8.373 -15.596 1.00 93.50 104 MET A N 1
ATOM 779 C CA . MET A 1 104 ? 14.871 7.154 -15.135 1.00 93.50 104 MET A CA 1
ATOM 780 C C . MET A 1 104 ? 14.847 6.067 -16.215 1.00 93.50 104 MET A C 1
ATOM 782 O O . MET A 1 104 ? 15.876 5.444 -16.474 1.00 93.50 104 MET A O 1
ATOM 786 N N . LEU A 1 105 ? 13.707 5.878 -16.892 1.00 95.00 105 LEU A N 1
ATOM 787 C CA . LEU A 1 105 ? 13.593 4.965 -18.033 1.00 95.00 105 LEU A CA 1
ATOM 788 C C . LEU A 1 105 ? 14.544 5.369 -19.165 1.00 95.00 105 LEU A C 1
ATOM 790 O O . LEU A 1 105 ? 15.308 4.528 -19.630 1.00 95.00 105 LEU A O 1
ATOM 794 N N . ALA A 1 106 ? 14.567 6.648 -19.553 1.00 96.94 106 ALA A N 1
ATOM 795 C CA . ALA A 1 106 ? 15.465 7.154 -20.589 1.00 96.94 106 ALA A CA 1
ATOM 796 C C . ALA A 1 106 ? 16.940 6.897 -20.238 1.00 96.94 106 ALA A C 1
ATOM 798 O O . ALA A 1 106 ? 17.681 6.344 -21.053 1.00 96.94 106 ALA A O 1
ATOM 799 N N . ALA A 1 107 ? 17.349 7.200 -19.002 1.00 97.31 107 ALA A N 1
ATOM 800 C CA . ALA A 1 107 ? 18.701 6.941 -18.516 1.00 97.31 107 ALA A CA 1
ATOM 801 C C . ALA A 1 107 ? 19.073 5.449 -18.601 1.00 97.31 107 ALA A C 1
ATOM 803 O O . ALA A 1 107 ? 20.154 5.115 -19.085 1.00 97.31 107 ALA A O 1
ATOM 804 N N . HIS A 1 108 ? 18.162 4.548 -18.214 1.00 97.06 108 HIS A N 1
ATOM 805 C CA . HIS A 1 108 ? 18.391 3.101 -18.304 1.00 97.06 108 HIS A CA 1
ATOM 806 C C . HIS A 1 108 ? 18.459 2.614 -19.749 1.00 97.06 108 HIS A C 1
ATOM 80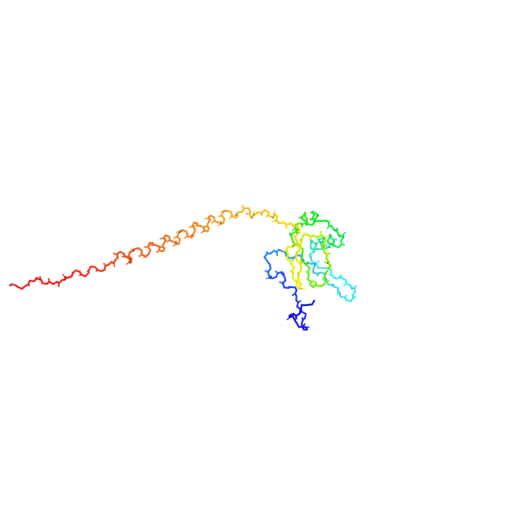8 O O . HIS A 1 108 ? 19.305 1.782 -20.069 1.00 97.06 108 HIS A O 1
ATOM 814 N N . THR A 1 109 ? 17.613 3.139 -20.638 1.00 97.94 109 THR A N 1
ATOM 815 C CA . THR A 1 109 ? 17.664 2.778 -22.061 1.00 97.94 109 THR A CA 1
ATOM 816 C C . THR A 1 109 ? 18.949 3.252 -22.731 1.00 97.94 109 THR A C 1
ATOM 818 O O . THR A 1 109 ? 19.549 2.491 -23.487 1.00 97.94 109 THR A O 1
ATOM 821 N N . LEU A 1 110 ? 19.421 4.462 -22.411 1.00 98.25 110 LEU A N 1
ATOM 822 C CA . LEU A 1 110 ? 20.690 4.981 -22.915 1.00 98.25 110 LEU A CA 1
ATOM 823 C C . LEU A 1 110 ? 21.866 4.149 -22.396 1.00 98.25 110 LEU A C 1
ATOM 825 O O . LEU A 1 110 ? 22.733 3.753 -23.171 1.00 98.25 110 LEU A O 1
ATOM 829 N N . TRP A 1 111 ? 21.873 3.839 -21.099 1.00 98.31 111 TRP A N 1
ATOM 830 C CA . TRP A 1 111 ? 22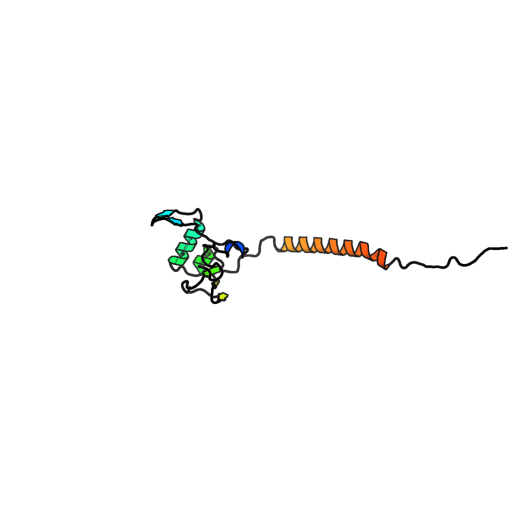.894 2.989 -20.492 1.00 98.31 111 TRP A CA 1
ATOM 831 C C . TRP A 1 111 ? 22.927 1.591 -21.123 1.00 98.31 111 TRP A C 1
ATOM 833 O O . TRP A 1 111 ? 23.992 1.118 -21.522 1.00 98.31 111 TRP A O 1
ATOM 843 N N . LEU A 1 112 ? 21.762 0.958 -21.295 1.00 98.12 112 LEU A N 1
ATOM 844 C CA . LEU A 1 112 ? 21.645 -0.341 -21.957 1.00 98.12 112 LEU A CA 1
ATOM 845 C C . LEU A 1 112 ? 22.152 -0.280 -23.405 1.00 98.12 112 LEU A C 1
ATOM 847 O O . LEU A 1 112 ? 22.882 -1.172 -23.834 1.00 98.12 112 LEU A O 1
ATOM 851 N N . ALA A 1 113 ? 21.818 0.778 -24.149 1.00 97.94 113 ALA A N 1
ATOM 852 C CA . ALA A 1 113 ? 22.292 0.965 -25.518 1.00 97.94 113 ALA A CA 1
ATOM 853 C C . ALA A 1 113 ? 23.824 1.066 -25.583 1.00 97.94 113 ALA A C 1
ATOM 855 O O 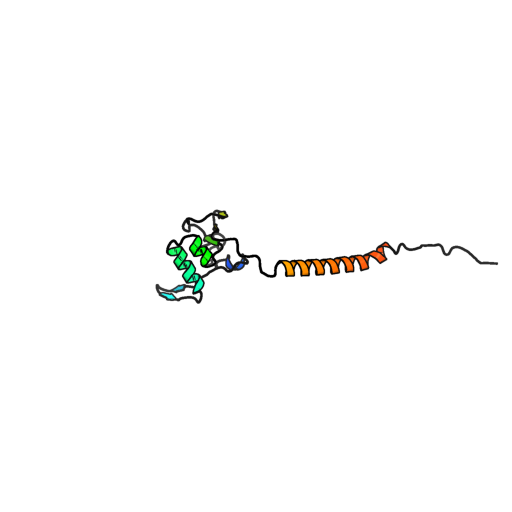. ALA A 1 113 ? 24.442 0.418 -26.426 1.00 97.94 113 ALA A O 1
ATOM 856 N N . LEU A 1 114 ? 24.449 1.812 -24.666 1.00 98.12 114 LEU A N 1
ATOM 857 C CA . LEU A 1 114 ? 25.910 1.912 -24.579 1.00 98.12 114 LEU A CA 1
ATOM 858 C C . LEU A 1 114 ? 26.564 0.551 -24.300 1.00 98.12 114 LEU A C 1
ATOM 860 O O . LEU A 1 114 ? 27.561 0.218 -24.942 1.00 98.12 114 LEU A O 1
ATOM 864 N N . LEU A 1 115 ? 25.985 -0.260 -23.406 1.00 97.69 115 LEU A N 1
ATOM 865 C CA . LEU A 1 115 ? 26.471 -1.619 -23.143 1.00 97.69 115 LEU A CA 1
ATOM 866 C C . LEU A 1 115 ? 26.370 -2.522 -24.375 1.00 97.69 115 LEU A C 1
ATOM 868 O O . LEU A 1 115 ? 27.323 -3.232 -24.696 1.00 97.69 115 LEU A O 1
ATOM 872 N N . VAL A 1 116 ? 25.240 -2.480 -25.085 1.00 97.31 116 VAL A N 1
ATOM 873 C CA . VAL A 1 116 ? 25.026 -3.277 -26.302 1.00 97.31 116 VAL A CA 1
ATOM 874 C C . VAL A 1 116 ? 25.998 -2.862 -27.407 1.00 97.31 116 VAL A C 1
ATOM 876 O O . VAL A 1 116 ? 26.591 -3.726 -28.052 1.00 97.31 116 VAL A O 1
ATOM 879 N N . ILE A 1 117 ? 26.215 -1.558 -27.600 1.00 96.44 117 ILE A N 1
ATOM 880 C CA . ILE A 1 117 ? 27.175 -1.035 -28.581 1.00 96.44 117 ILE A CA 1
ATOM 881 C C . ILE A 1 117 ? 28.601 -1.466 -28.223 1.00 96.44 117 ILE A C 1
ATOM 883 O O . ILE A 1 117 ? 29.328 -1.943 -29.095 1.00 96.44 117 ILE A O 1
ATOM 887 N N . GLY A 1 118 ? 28.996 -1.348 -26.952 1.00 93.81 118 GLY A N 1
ATOM 888 C CA . GLY A 1 118 ? 30.307 -1.794 -26.479 1.00 93.81 118 GLY A CA 1
ATOM 889 C C . GLY A 1 118 ? 30.529 -3.290 -26.712 1.00 93.81 118 GLY A C 1
ATOM 890 O O . GLY A 1 118 ? 31.544 -3.686 -27.287 1.00 93.81 118 GLY A O 1
ATOM 891 N N . LEU A 1 119 ? 29.543 -4.119 -26.353 1.00 94.56 119 LEU A N 1
ATOM 892 C CA . LEU A 1 119 ? 29.580 -5.565 -26.576 1.00 94.56 119 LEU A CA 1
ATOM 893 C C . LEU A 1 119 ? 29.684 -5.908 -28.069 1.00 94.56 119 LEU A C 1
ATOM 895 O O . LEU A 1 119 ? 30.525 -6.717 -28.463 1.00 94.56 119 LEU A O 1
ATOM 899 N N . ALA A 1 120 ? 28.878 -5.267 -28.918 1.00 92.50 120 ALA A N 1
ATOM 900 C CA . ALA A 1 120 ? 28.937 -5.457 -30.365 1.00 92.50 120 ALA A CA 1
ATOM 901 C C . ALA A 1 120 ? 30.309 -5.057 -30.932 1.00 92.50 120 ALA A C 1
ATOM 903 O O . ALA A 1 120 ? 30.880 -5.795 -31.736 1.00 92.50 120 ALA A O 1
ATOM 904 N N . GLY A 1 121 ? 30.874 -3.939 -30.466 1.00 90.62 121 GLY A N 1
ATOM 905 C CA . GLY A 1 121 ? 32.214 -3.481 -30.832 1.00 90.62 121 GLY A CA 1
ATOM 906 C C . GLY A 1 121 ? 33.324 -4.469 -30.456 1.00 90.62 121 GLY A C 1
ATOM 907 O O . GLY A 1 121 ? 34.275 -4.623 -31.219 1.00 90.62 121 GLY A O 1
ATOM 908 N N . MET A 1 122 ? 33.191 -5.190 -29.337 1.00 89.31 122 MET A N 1
ATOM 909 C CA . MET A 1 122 ? 34.137 -6.246 -28.941 1.00 89.31 122 MET A CA 1
ATOM 910 C C . MET A 1 122 ? 34.003 -7.521 -29.785 1.00 89.31 122 MET A C 1
ATOM 912 O O . MET A 1 122 ? 35.005 -8.173 -30.079 1.00 89.31 122 MET A O 1
ATOM 916 N N . LEU A 1 123 ? 32.783 -7.882 -30.190 1.00 87.12 123 LEU A N 1
ATOM 917 C CA . LEU A 1 123 ? 32.508 -9.122 -30.924 1.00 87.12 123 LEU A CA 1
ATOM 918 C C . LEU A 1 123 ? 32.758 -8.997 -32.438 1.00 87.12 123 LEU A C 1
ATOM 920 O O . LEU A 1 123 ? 33.170 -9.964 -33.084 1.00 87.12 123 LEU A O 1
ATOM 924 N N . LEU A 1 124 ? 32.566 -7.810 -33.020 1.00 82.88 124 LEU A N 1
ATOM 925 C CA . LEU A 1 124 ? 32.685 -7.581 -34.466 1.00 82.88 124 LEU A CA 1
ATOM 926 C C . LEU A 1 124 ? 34.079 -7.913 -35.054 1.00 82.88 124 LEU A C 1
ATOM 928 O O . LEU A 1 124 ? 34.138 -8.520 -36.127 1.00 82.88 124 LEU A O 1
ATOM 932 N N . PRO A 1 125 ? 35.213 -7.591 -34.396 1.00 75.69 125 PRO A N 1
ATOM 933 C CA . PRO A 1 125 ? 36.545 -7.968 -34.867 1.00 75.69 125 PRO A CA 1
ATOM 934 C C . PRO A 1 125 ? 36.786 -9.478 -34.811 1.00 75.69 125 PRO A C 1
ATOM 936 O O . PRO A 1 125 ? 37.475 -10.011 -35.675 1.00 75.69 125 PRO A O 1
ATOM 939 N N . TRP A 1 126 ? 36.210 -10.175 -33.828 1.00 67.88 126 TRP A N 1
ATOM 940 C CA . TRP A 1 126 ? 36.328 -11.629 -33.676 1.00 67.88 126 TRP A CA 1
ATOM 941 C C . TRP A 1 126 ? 35.615 -12.386 -34.799 1.00 67.88 126 TRP A C 1
ATOM 943 O O . TRP A 1 126 ? 36.149 -13.355 -35.325 1.00 67.88 126 TRP A O 1
ATOM 953 N N . VAL A 1 127 ? 34.450 -11.897 -35.231 1.00 71.50 127 VAL A N 1
ATOM 954 C CA . VAL A 1 127 ? 33.714 -12.463 -36.375 1.00 71.50 127 VAL A CA 1
ATOM 955 C C . VAL A 1 127 ? 34.401 -12.135 -37.709 1.00 71.50 127 VAL A C 1
ATOM 957 O O . VAL A 1 127 ? 34.359 -12.934 -38.646 1.00 71.50 127 VAL A O 1
ATOM 960 N N . ARG A 1 128 ? 35.056 -10.968 -37.806 1.00 73.69 128 ARG A N 1
ATOM 961 C CA . ARG A 1 128 ? 35.764 -10.518 -39.018 1.00 73.69 128 ARG A CA 1
ATOM 962 C C . ARG A 1 128 ? 37.153 -11.129 -39.191 1.00 73.69 128 ARG A C 1
ATOM 964 O O . ARG A 1 128 ? 37.596 -11.280 -40.325 1.00 73.69 128 ARG A O 1
ATOM 971 N N . ARG A 1 129 ? 37.832 -11.519 -38.109 1.00 64.44 129 ARG A N 1
ATOM 972 C CA . ARG A 1 129 ? 39.098 -12.266 -38.165 1.00 64.44 129 ARG A CA 1
ATOM 973 C C . ARG A 1 129 ? 38.830 -13.737 -38.492 1.00 64.44 129 ARG A C 1
ATOM 975 O O . ARG A 1 129 ? 39.035 -14.621 -37.666 1.00 64.44 129 ARG A O 1
ATOM 982 N N . ARG A 1 130 ? 38.404 -14.016 -39.726 1.00 63.19 130 ARG A N 1
ATOM 983 C CA . ARG A 1 130 ? 38.644 -15.338 -40.316 1.00 63.19 130 ARG A CA 1
ATOM 984 C C . ARG A 1 130 ? 40.155 -15.449 -40.555 1.00 63.19 130 ARG A C 1
ATOM 986 O O . ARG A 1 130 ? 40.718 -14.521 -41.130 1.00 63.19 130 ARG A O 1
ATOM 993 N N . PRO A 1 131 ? 40.835 -16.508 -40.090 1.00 58.75 131 PRO A N 1
ATOM 994 C CA . PRO A 1 131 ? 42.259 -16.647 -40.334 1.00 58.75 131 PRO A CA 1
ATOM 995 C C . PRO A 1 131 ? 42.463 -16.868 -41.831 1.00 58.75 131 PRO A C 1
ATOM 997 O O . PRO A 1 131 ? 42.059 -17.906 -42.358 1.00 58.75 131 PRO A O 1
ATOM 1000 N N . ASP A 1 132 ? 43.107 -15.912 -42.500 1.00 60.31 132 ASP A N 1
ATOM 1001 C CA . ASP A 1 132 ? 43.756 -16.162 -43.783 1.00 60.31 132 ASP A CA 1
ATOM 1002 C C . ASP A 1 132 ? 44.859 -17.195 -43.538 1.00 60.31 132 ASP A C 1
ATOM 1004 O O . ASP A 1 132 ? 46.018 -16.886 -43.266 1.00 60.31 132 ASP A O 1
ATOM 1008 N N . ARG A 1 133 ? 44.489 -18.476 -43.610 1.00 63.97 133 ARG A N 1
ATOM 1009 C CA . ARG A 1 133 ? 45.430 -19.563 -43.872 1.00 63.97 133 ARG A CA 1
ATOM 1010 C C . ARG A 1 133 ? 45.775 -19.533 -45.360 1.00 63.97 133 ARG A C 1
ATOM 1012 O O . ARG A 1 133 ? 45.480 -20.469 -46.093 1.00 63.97 133 ARG A O 1
ATOM 1019 N N . ALA A 1 134 ? 46.409 -18.454 -45.805 1.00 58.72 134 ALA A N 1
ATOM 1020 C CA . ALA A 1 134 ? 47.025 -18.384 -47.119 1.00 58.72 134 ALA A CA 1
ATOM 1021 C C . ALA A 1 134 ? 48.480 -18.863 -47.001 1.00 58.72 134 ALA A C 1
ATOM 1023 O O . ALA A 1 134 ? 49.411 -18.102 -46.768 1.00 58.72 134 ALA A O 1
ATOM 1024 N N . THR A 1 135 ? 48.631 -20.186 -47.078 1.00 60.06 135 THR A N 1
ATOM 1025 C CA . THR A 1 135 ? 49.660 -20.863 -47.884 1.00 60.06 135 THR A CA 1
ATOM 1026 C C . THR A 1 135 ? 50.990 -20.123 -48.091 1.00 60.06 135 THR A C 1
ATOM 1028 O O . THR A 1 135 ? 51.218 -19.535 -49.144 1.00 60.06 135 THR A O 1
ATOM 1031 N N . HIS A 1 136 ? 51.944 -20.292 -47.172 1.00 56.41 136 HIS A N 1
ATOM 1032 C CA . HIS A 1 136 ? 53.364 -20.138 -47.505 1.00 56.41 136 HIS A CA 1
ATOM 1033 C C . HIS A 1 136 ? 53.885 -21.469 -48.080 1.00 56.41 136 HIS A C 1
ATOM 1035 O O . HIS A 1 136 ? 54.658 -22.186 -47.447 1.00 56.41 136 HIS A O 1
ATOM 1041 N N . ARG A 1 137 ? 53.396 -21.859 -49.268 1.00 63.00 137 ARG A N 1
ATOM 1042 C CA . ARG A 1 137 ? 53.944 -22.985 -50.037 1.00 63.00 137 ARG A CA 1
ATOM 1043 C C . ARG A 1 137 ? 54.736 -22.432 -51.221 1.00 63.00 137 ARG A C 1
ATOM 1045 O O . ARG A 1 137 ? 54.156 -21.848 -52.122 1.00 63.00 1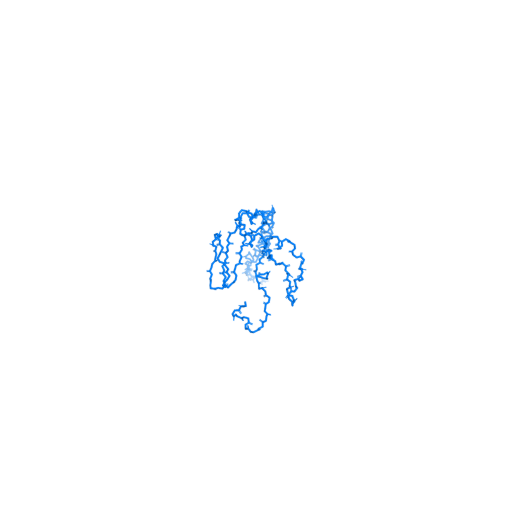37 ARG A O 1
ATOM 1052 N N . ALA A 1 138 ? 56.032 -22.733 -51.190 1.00 63.19 138 ALA A N 1
ATOM 1053 C CA . ALA A 1 138 ? 56.944 -22.865 -52.324 1.00 63.19 138 ALA A CA 1
ATOM 1054 C C . ALA A 1 138 ? 57.290 -21.611 -53.152 1.00 63.19 138 ALA A C 1
ATOM 1056 O O . ALA A 1 138 ? 56.573 -21.241 -54.070 1.00 63.19 138 ALA A O 1
ATOM 1057 N N . ALA A 1 139 ? 58.482 -21.072 -52.892 1.00 59.94 139 ALA A N 1
ATOM 1058 C CA . ALA A 1 139 ? 59.504 -20.664 -53.871 1.00 59.94 139 ALA A CA 1
ATOM 1059 C C . ALA A 1 139 ? 60.652 -20.071 -53.033 1.00 59.94 139 ALA A C 1
ATOM 1061 O O . ALA A 1 139 ? 60.430 -19.154 -52.256 1.00 59.94 139 ALA A O 1
ATOM 1062 N N . THR A 1 140 ? 61.855 -20.629 -52.988 1.00 53.03 140 THR A N 1
ATOM 1063 C CA . THR A 1 140 ? 62.796 -20.654 -54.104 1.00 53.03 140 THR A CA 1
ATOM 1064 C C . THR A 1 140 ? 63.964 -21.551 -53.694 1.00 53.03 140 THR A C 1
ATOM 1066 O O . THR A 1 140 ? 64.599 -21.302 -52.674 1.00 53.03 140 THR A O 1
ATOM 1069 N N . ASN A 1 141 ? 64.240 -22.592 -54.477 1.00 51.31 141 ASN A N 1
ATOM 1070 C CA . ASN A 1 141 ? 65.573 -23.175 -54.572 1.00 51.31 141 ASN A CA 1
ATOM 1071 C C . ASN A 1 141 ? 65.930 -23.155 -56.059 1.00 51.31 141 ASN A C 1
ATOM 1073 O O . ASN A 1 141 ? 65.247 -23.797 -56.862 1.00 51.31 141 ASN A O 1
ATOM 1077 N N . ARG A 1 142 ? 66.928 -22.351 -56.409 1.00 52.22 142 ARG A N 1
ATOM 1078 C CA . ARG A 1 142 ? 67.597 -22.338 -57.703 1.00 52.22 142 ARG A CA 1
ATOM 1079 C C . ARG A 1 142 ? 69.079 -22.156 -57.440 1.00 52.22 142 ARG A C 1
ATOM 1081 O O . ARG A 1 142 ? 69.389 -21.313 -56.570 1.00 52.22 142 ARG A O 1
#

Radius of gyration: 30.65 Å; Cα contacts (8 Å, |Δi|>4): 107; chains: 1; bounding box: 86×36×89 Å

Solvent-accessible surface area (backbone atoms only — not comparable to full-atom values): 9050 Å² total; per-residue (Å²): 136,59,88,88,51,67,92,55,91,72,77,83,59,62,65,80,74,47,95,60,91,66,78,56,35,66,64,44,75,55,96,91,42,73,47,81,38,89,27,60,69,30,43,54,53,49,49,39,60,74,71,64,58,54,54,65,62,43,32,75,73,67,36,40,64,48,77,36,62,54,95,50,81,88,67,102,51,54,73,76,46,74,63,91,55,39,37,34,26,48,47,38,79,83,69,76,74,61,94,55,51,67,59,52,50,51,53,51,52,53,51,51,49,52,52,52,51,52,52,49,63,65,48,52,56,62,73,65,60,66,80,81,80,73,75,95,70,87,86,87,92,132

Sequence (142 aa):
RFGWAGDAPVLDPLPRWVRADVFSTGDLTIAGRTVRGEGTRAREVQQLLISGADRERLADAGVGWVVVEGLGPALELPVAYRDTDITVYAVGGDTPAPAHRNLMLAAHTLWLALLVIGLAGMLLPWVRRRPDRATHRAATNR

Mean predicted aligned error: 12.68 Å

pLDDT: mean 81.63, std 11.3, range [51.31, 98.31]